Protein AF-A0A5E7F8Y7-F1 (afdb_monomer_lite)

Secondary structure (DSSP, 8-state):
--------S----STTGGGGHHHHTTT--EEEE--GGGTTTTHHHHHHHHHGGGEEEEE----SS--HHHHHHHHHHHHHHHTT-SEEEE-SSHHHHHHHHHHT-B-TT--HHHHHHHHHHTTSS------B---B---B----SSSHHHHHHHHHHHHHT--

Structure (mmCIF, N/CA/C/O backbone):
data_AF-A0A5E7F8Y7-F1
#
_entry.id   AF-A0A5E7F8Y7-F1
#
loop_
_atom_site.group_PDB
_atom_site.id
_atom_site.type_symbol
_atom_site.label_atom_id
_atom_site.label_alt_id
_atom_site.label_comp_id
_atom_site.label_asym_id
_atom_site.label_entity_id
_atom_site.label_seq_id
_atom_site.pdbx_PDB_ins_code
_atom_site.Cartn_x
_atom_site.Cartn_y
_atom_site.Cartn_z
_atom_site.occupancy
_atom_site.B_iso_or_equiv
_atom_site.auth_seq_id
_atom_site.auth_comp_id
_atom_site.auth_asym_id
_atom_site.auth_atom_id
_atom_site.pdbx_PDB_model_num
ATOM 1 N N . MET A 1 1 ? 31.117 -21.326 17.802 1.00 61.78 1 MET A N 1
ATOM 2 C CA . MET A 1 1 ? 30.822 -20.000 17.216 1.00 61.78 1 MET A CA 1
ATOM 3 C C . MET A 1 1 ? 29.320 -19.778 17.345 1.00 61.78 1 MET A C 1
ATOM 5 O O . MET A 1 1 ? 28.586 -20.691 16.995 1.00 61.78 1 MET A O 1
ATOM 9 N N . ILE A 1 2 ? 28.863 -18.662 17.927 1.00 72.50 2 ILE A N 1
ATOM 10 C CA . ILE A 1 2 ? 27.426 -18.386 18.123 1.00 72.50 2 ILE A CA 1
ATOM 11 C C . ILE A 1 2 ? 26.987 -17.348 17.090 1.00 72.50 2 ILE A C 1
ATOM 13 O O . ILE A 1 2 ? 27.571 -16.270 17.032 1.00 72.50 2 ILE A O 1
ATOM 17 N N . ALA A 1 3 ? 25.961 -17.675 16.304 1.00 84.81 3 ALA A N 1
ATOM 18 C CA . ALA A 1 3 ? 25.289 -16.750 15.397 1.00 84.81 3 ALA A CA 1
ATOM 19 C C . ALA A 1 3 ? 23.854 -16.500 15.884 1.00 84.81 3 ALA A C 1
ATOM 21 O O . ALA A 1 3 ? 23.187 -17.420 16.356 1.00 84.81 3 ALA A O 1
ATOM 22 N N . ARG A 1 4 ? 23.384 -15.253 15.777 1.00 87.62 4 ARG A N 1
ATOM 23 C CA . ARG A 1 4 ? 22.015 -14.838 16.110 1.00 87.62 4 ARG A CA 1
ATOM 24 C C . ARG A 1 4 ? 21.384 -14.191 14.881 1.00 87.62 4 ARG A C 1
ATOM 26 O O . ARG A 1 4 ? 21.939 -13.237 14.348 1.00 87.62 4 ARG A O 1
ATOM 33 N N . PHE A 1 5 ? 20.221 -14.692 14.476 1.00 90.75 5 PHE A N 1
ATOM 34 C CA . PHE A 1 5 ? 19.384 -14.137 13.412 1.00 90.75 5 PHE A CA 1
ATOM 35 C C . PHE A 1 5 ? 18.036 -13.716 14.012 1.00 90.75 5 PHE A C 1
ATOM 37 O O . PHE A 1 5 ? 17.448 -14.475 14.781 1.00 90.75 5 PHE A O 1
ATOM 44 N N . HIS A 1 6 ? 17.569 -12.505 13.704 1.00 91.38 6 HIS A N 1
ATOM 45 C CA . HIS A 1 6 ? 16.279 -11.975 14.150 1.00 91.38 6 HIS A CA 1
ATOM 46 C C . HIS A 1 6 ? 15.653 -11.160 13.018 1.00 91.38 6 HIS A C 1
ATOM 48 O O . HIS A 1 6 ? 16.257 -10.195 12.550 1.00 91.38 6 HIS A O 1
ATOM 54 N N . ASN A 1 7 ? 14.447 -11.545 12.602 1.00 87.56 7 ASN A N 1
ATOM 55 C CA . ASN A 1 7 ? 13.628 -10.812 11.646 1.00 87.56 7 ASN A CA 1
ATOM 56 C C . ASN A 1 7 ? 12.296 -10.454 12.331 1.00 87.56 7 ASN A C 1
ATOM 58 O O . ASN A 1 7 ? 11.557 -11.373 12.677 1.00 87.56 7 ASN A O 1
ATOM 62 N N . PRO A 1 8 ? 11.989 -9.164 12.547 1.00 84.62 8 PRO A N 1
ATOM 63 C CA . PRO A 1 8 ? 10.776 -8.744 13.249 1.00 84.62 8 PRO A CA 1
ATOM 64 C C . PRO A 1 8 ? 9.499 -8.800 12.390 1.00 84.62 8 PRO A C 1
ATOM 66 O O . PRO A 1 8 ? 8.422 -8.504 12.898 1.00 84.62 8 PRO A O 1
ATOM 69 N N . VAL A 1 9 ? 9.596 -9.116 11.094 1.00 86.75 9 VAL A N 1
ATOM 70 C CA . VAL A 1 9 ? 8.447 -9.113 10.175 1.00 86.75 9 VAL A CA 1
ATOM 71 C C . VAL A 1 9 ? 7.618 -10.394 10.328 1.00 86.75 9 VAL A C 1
ATOM 73 O O . VAL A 1 9 ? 8.125 -11.486 10.059 1.00 86.75 9 VAL A O 1
ATOM 76 N N . ASP A 1 10 ? 6.330 -10.260 10.680 1.00 87.62 10 ASP A N 1
ATOM 77 C CA . ASP A 1 10 ? 5.355 -11.363 10.594 1.00 87.62 10 ASP A CA 1
ATOM 78 C C . ASP A 1 10 ? 5.210 -11.791 9.127 1.00 87.62 10 ASP A C 1
ATOM 80 O O . ASP A 1 10 ? 4.748 -11.025 8.278 1.00 87.62 10 ASP A O 1
ATOM 84 N N . THR A 1 11 ? 5.673 -13.001 8.821 1.00 87.56 11 THR A N 1
ATOM 85 C CA . THR A 1 11 ? 5.738 -13.531 7.458 1.00 87.56 11 THR A CA 1
ATOM 86 C C . THR A 1 11 ? 4.748 -14.677 7.323 1.00 87.56 11 THR A C 1
ATOM 88 O O . THR A 1 11 ? 4.991 -15.778 7.816 1.00 87.56 11 THR A O 1
ATOM 91 N N . ARG A 1 12 ? 3.648 -14.428 6.608 1.00 87.31 12 ARG A N 1
ATOM 92 C CA . ARG A 1 12 ? 2.621 -15.428 6.293 1.00 87.31 12 ARG A CA 1
ATOM 93 C C . ARG A 1 12 ? 2.737 -15.835 4.831 1.00 87.31 12 ARG A C 1
ATOM 95 O O . ARG A 1 12 ? 2.706 -14.986 3.944 1.00 87.31 12 ARG A O 1
ATOM 102 N N . PHE A 1 13 ? 2.878 -17.131 4.578 1.00 88.50 13 PHE A N 1
ATOM 103 C CA . PHE A 1 13 ? 3.038 -17.686 3.236 1.00 88.50 13 PHE A CA 1
ATOM 104 C C . PHE A 1 13 ? 2.172 -18.933 3.066 1.00 88.50 13 PHE A C 1
ATOM 106 O O . PHE A 1 13 ? 1.877 -19.631 4.033 1.00 88.50 13 PHE A O 1
ATOM 113 N N . GLY A 1 14 ? 1.799 -19.221 1.822 1.00 84.44 14 GLY A N 1
ATOM 114 C CA . GLY A 1 14 ? 0.960 -20.361 1.472 1.00 84.44 14 GLY A CA 1
ATOM 115 C C . GLY A 1 14 ? -0.292 -19.941 0.718 1.00 84.44 14 GLY A C 1
ATOM 116 O O . GLY A 1 14 ? -0.655 -18.765 0.688 1.00 84.44 14 GLY A O 1
ATOM 117 N N . TRP A 1 15 ? -0.930 -20.930 0.097 1.00 86.75 15 TRP A N 1
ATOM 118 C CA . TRP A 1 15 ? -2.172 -20.727 -0.635 1.00 86.75 15 TRP A CA 1
ATOM 119 C C . TRP A 1 15 ? -3.235 -20.123 0.282 1.00 86.75 15 TRP A C 1
ATOM 121 O O . TRP A 1 15 ? -3.463 -20.609 1.390 1.00 86.75 15 TRP A O 1
ATOM 131 N N . GLY A 1 16 ? -3.879 -19.060 -0.191 1.00 88.00 16 GLY A N 1
ATOM 132 C CA . GLY A 1 16 ? -4.939 -18.380 0.548 1.00 88.00 16 GLY A CA 1
ATOM 133 C C . GLY A 1 16 ? -4.474 -17.430 1.656 1.00 88.00 16 GLY A C 1
ATOM 134 O O . GLY A 1 16 ? -5.310 -16.836 2.333 1.00 88.00 16 GLY A O 1
ATOM 135 N N . SER A 1 17 ? -3.168 -17.185 1.804 1.00 90.44 17 SER A N 1
ATOM 136 C CA . SER A 1 17 ? -2.645 -16.219 2.786 1.00 90.44 17 SER A CA 1
ATOM 137 C C . SER A 1 17 ? -3.223 -14.809 2.626 1.00 90.44 17 SER A C 1
ATOM 139 O O . SER A 1 17 ? -3.309 -14.068 3.600 1.00 90.44 17 SER A O 1
ATOM 141 N N . LEU A 1 18 ? -3.685 -14.444 1.425 1.00 89.44 18 LEU A N 1
ATOM 142 C CA . LEU A 1 18 ? -4.366 -13.173 1.184 1.00 89.44 18 LEU A CA 1
ATOM 143 C C . LEU A 1 18 ? -5.616 -13.004 2.066 1.00 89.44 18 LEU A C 1
ATOM 145 O O . LEU A 1 18 ? -5.918 -11.886 2.463 1.00 89.44 18 LEU A O 1
ATOM 149 N N . GLN A 1 19 ? -6.328 -14.088 2.399 1.00 92.06 19 GLN A N 1
ATOM 150 C CA . GLN A 1 19 ? -7.546 -14.030 3.219 1.00 92.06 19 GLN A CA 1
ATOM 151 C C . GLN A 1 19 ? -7.260 -13.551 4.651 1.00 92.06 19 GLN A C 1
ATOM 153 O O . GLN A 1 19 ? -8.122 -12.932 5.271 1.00 92.06 19 GLN A O 1
ATOM 158 N N . GLU A 1 20 ? -6.036 -13.752 5.146 1.00 92.12 20 GLU A N 1
ATOM 159 C CA . GLU A 1 20 ? -5.596 -13.278 6.462 1.00 92.12 20 GLU A CA 1
ATOM 160 C C . GLU A 1 20 ? -5.611 -11.747 6.572 1.00 92.12 20 GLU A C 1
ATOM 162 O O . GLU A 1 20 ? -5.683 -11.215 7.678 1.00 92.12 20 GLU A O 1
ATOM 167 N N . LEU A 1 21 ? -5.593 -11.013 5.449 1.00 90.75 21 LEU A N 1
ATOM 168 C CA . LEU A 1 21 ? -5.710 -9.552 5.475 1.00 90.75 21 LEU A CA 1
ATOM 169 C C . LEU A 1 21 ? -6.987 -9.096 6.181 1.00 90.75 21 LEU A C 1
ATOM 171 O O . LEU A 1 21 ? -6.969 -8.066 6.853 1.00 90.75 21 LEU A O 1
ATOM 175 N N . ALA A 1 22 ? -8.078 -9.862 6.080 1.00 91.38 22 ALA A N 1
ATOM 176 C CA . ALA A 1 22 ? -9.329 -9.506 6.730 1.00 91.38 22 ALA A CA 1
ATOM 177 C C . ALA A 1 22 ? -9.210 -9.477 8.261 1.00 91.38 22 ALA A C 1
ATOM 17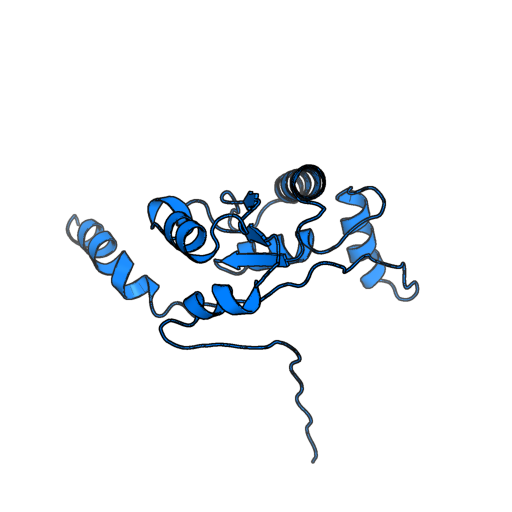9 O O . ALA A 1 22 ? -9.744 -8.555 8.869 1.00 91.38 22 ALA A O 1
ATOM 180 N N . SER A 1 23 ? -8.500 -10.421 8.883 1.00 92.19 23 SER A N 1
ATOM 181 C CA . SER A 1 23 ? -8.287 -10.415 10.338 1.00 92.19 23 SER A CA 1
ATOM 182 C C . SER A 1 23 ? -7.185 -9.433 10.746 1.00 92.19 23 SER A C 1
ATOM 184 O O . SER A 1 23 ? -7.314 -8.726 11.739 1.00 92.19 23 SER A O 1
ATOM 186 N N . LEU A 1 24 ? -6.121 -9.322 9.946 1.00 90.69 24 LEU A N 1
ATOM 187 C CA . LEU A 1 24 ? -4.986 -8.430 10.211 1.00 90.69 24 LEU A CA 1
ATOM 188 C C . LEU A 1 24 ? -5.334 -6.940 10.181 1.00 90.69 24 LEU A C 1
ATOM 190 O O . LEU A 1 24 ? -4.638 -6.133 10.792 1.00 90.69 24 LEU A O 1
ATOM 194 N N . THR A 1 25 ? -6.368 -6.578 9.430 1.00 92.00 25 THR A N 1
ATOM 195 C CA . THR A 1 25 ? -6.808 -5.190 9.249 1.00 92.00 25 THR A CA 1
ATOM 196 C C . THR A 1 25 ? -8.168 -4.951 9.894 1.00 92.00 25 THR A C 1
ATOM 198 O O . THR A 1 25 ? -8.917 -4.056 9.497 1.00 92.00 25 THR A O 1
ATOM 201 N N . GLU A 1 26 ? -8.557 -5.787 10.858 1.00 91.94 26 GLU A N 1
ATOM 202 C CA . GLU A 1 26 ? -9.804 -5.604 11.593 1.00 91.94 26 GLU A CA 1
ATOM 203 C C . GLU A 1 26 ? -9.826 -4.212 12.246 1.00 91.94 26 GLU A C 1
ATOM 205 O O . GLU A 1 26 ? -8.848 -3.777 12.852 1.00 91.94 26 GLU A O 1
ATOM 210 N N . HIS A 1 27 ? -10.926 -3.477 12.053 1.00 91.69 27 HIS A N 1
ATOM 211 C CA . HIS A 1 27 ? -11.104 -2.092 12.515 1.00 91.69 27 HIS A CA 1
ATOM 212 C C . HIS A 1 27 ? -10.083 -1.062 11.992 1.00 91.69 27 HIS A C 1
ATOM 214 O O . HIS A 1 27 ? -10.037 0.060 12.491 1.00 91.69 27 HIS A O 1
ATOM 220 N N . GLN A 1 28 ? -9.291 -1.398 10.970 1.00 92.88 28 GLN A N 1
ATO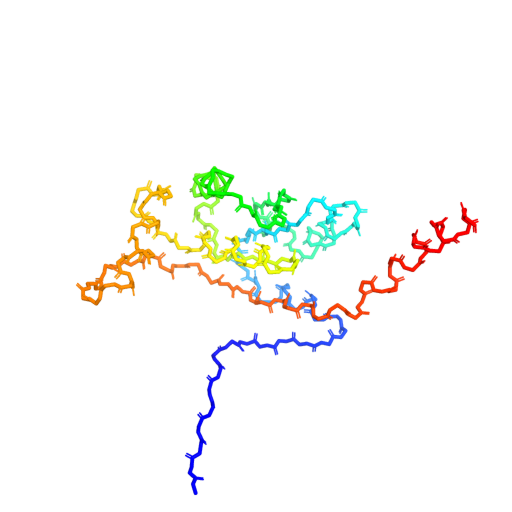M 221 C CA . GLN A 1 28 ? -8.332 -0.479 10.363 1.00 92.88 28 GLN A CA 1
ATOM 222 C C . GLN A 1 28 ? -8.865 0.063 9.037 1.00 92.88 28 GLN A C 1
ATOM 224 O O . GLN A 1 28 ? -9.194 -0.698 8.135 1.00 92.88 28 GLN A O 1
ATOM 229 N N . ALA A 1 29 ? -8.884 1.387 8.891 1.00 95.06 29 ALA A N 1
ATOM 230 C CA . ALA A 1 29 ? -8.901 2.025 7.575 1.00 95.06 29 ALA A CA 1
ATOM 231 C C . ALA A 1 29 ? -7.546 1.801 6.886 1.00 95.06 29 ALA A C 1
ATOM 233 O O . ALA A 1 29 ? -6.504 2.132 7.461 1.00 95.06 29 ALA A O 1
ATOM 234 N N . VAL A 1 30 ? -7.552 1.255 5.674 1.00 95.75 30 VAL A N 1
ATOM 235 C CA . VAL A 1 30 ? -6.356 0.840 4.939 1.00 95.75 30 VAL A CA 1
ATOM 236 C C . VAL A 1 30 ? -6.292 1.467 3.554 1.00 95.75 30 VAL A C 1
ATOM 238 O O . VAL A 1 30 ? -7.308 1.646 2.886 1.00 95.75 30 VAL A O 1
ATOM 241 N N . ALA A 1 31 ? -5.077 1.773 3.113 1.00 97.50 31 ALA A N 1
ATOM 242 C CA . ALA A 1 31 ? -4.797 2.178 1.743 1.00 97.50 31 ALA A CA 1
ATOM 243 C C . ALA A 1 31 ? -4.104 1.045 0.977 1.00 97.50 31 ALA A C 1
ATOM 245 O O . ALA A 1 31 ? -3.236 0.370 1.531 1.00 97.50 31 ALA A O 1
ATOM 246 N N . LEU A 1 32 ? -4.449 0.855 -0.294 1.00 97.25 32 LEU A N 1
ATOM 247 C CA . LEU A 1 32 ? -3.806 -0.102 -1.195 1.00 97.25 32 LEU A CA 1
ATOM 248 C C . LEU A 1 32 ? -2.804 0.607 -2.108 1.00 97.25 32 LEU A C 1
ATOM 250 O O . LEU A 1 32 ? -3.122 1.631 -2.702 1.00 97.25 32 LEU A O 1
ATOM 254 N N . VAL A 1 33 ? -1.621 0.019 -2.266 1.00 96.38 33 VAL A N 1
ATOM 255 C CA . VAL A 1 33 ? -0.603 0.403 -3.248 1.00 96.38 33 VAL A CA 1
ATOM 256 C C . VAL A 1 33 ? -0.357 -0.779 -4.174 1.00 96.38 33 VAL A C 1
ATOM 258 O O . VAL A 1 33 ? 0.055 -1.853 -3.730 1.00 96.38 33 VAL A O 1
ATOM 261 N N . THR A 1 34 ? -0.606 -0.595 -5.465 1.00 95.94 34 THR A N 1
ATOM 262 C CA . THR A 1 34 ? -0.484 -1.643 -6.476 1.00 95.94 34 THR A CA 1
ATOM 263 C C . THR A 1 34 ? -0.079 -1.077 -7.841 1.00 95.94 34 THR A C 1
ATOM 265 O O . THR A 1 34 ? 0.273 0.094 -7.958 1.00 95.94 34 THR A O 1
ATOM 268 N N . PHE A 1 35 ? -0.049 -1.938 -8.853 1.00 93.00 35 PHE A N 1
ATOM 269 C CA . PHE A 1 35 ? 0.446 -1.672 -10.202 1.00 93.00 35 PHE A CA 1
ATOM 270 C C . PHE A 1 35 ? -0.711 -1.555 -11.220 1.00 93.00 35 PHE A C 1
ATOM 272 O O . PHE A 1 35 ? -1.786 -2.106 -10.961 1.00 93.00 35 PHE A O 1
ATOM 279 N N . PRO A 1 36 ? -0.504 -0.899 -12.381 1.00 93.62 36 PRO A N 1
ATOM 280 C CA . PRO A 1 36 ? -1.576 -0.547 -13.325 1.00 93.62 36 PRO A CA 1
ATOM 281 C C . PRO A 1 36 ? -2.443 -1.721 -13.779 1.00 93.62 36 PRO A C 1
ATOM 283 O O . PRO A 1 36 ? -3.655 -1.599 -13.951 1.00 93.62 36 PRO A O 1
ATOM 286 N N . GLU A 1 37 ? -1.832 -2.886 -13.960 1.00 94.00 37 GLU A N 1
ATOM 287 C CA . GLU A 1 37 ? -2.503 -4.082 -14.455 1.00 94.00 37 GLU A CA 1
ATOM 288 C C . GLU A 1 37 ? -3.367 -4.770 -13.384 1.00 94.00 37 GLU A C 1
ATOM 290 O O . GLU A 1 37 ? -4.203 -5.606 -13.725 1.00 94.00 37 GLU A O 1
ATOM 295 N N . ALA A 1 38 ? -3.220 -4.427 -12.098 1.00 93.56 38 ALA A N 1
ATOM 296 C CA . ALA A 1 38 ? -3.894 -5.109 -10.991 1.00 93.56 38 ALA A CA 1
ATOM 297 C C . ALA A 1 38 ? -5.422 -5.119 -11.136 1.00 93.56 38 ALA A C 1
ATOM 299 O O . ALA A 1 38 ? -6.070 -6.129 -10.854 1.00 93.56 38 ALA A O 1
ATOM 300 N N . ARG A 1 39 ? -6.015 -4.018 -11.612 1.00 94.19 39 ARG A N 1
ATOM 301 C CA . ARG A 1 39 ? -7.464 -3.945 -11.832 1.00 94.19 39 ARG A CA 1
ATOM 302 C C . ARG A 1 39 ? -7.912 -4.848 -12.976 1.00 94.19 39 ARG A C 1
ATOM 304 O O . ARG A 1 39 ? -8.855 -5.610 -12.809 1.00 94.19 39 ARG A O 1
ATOM 311 N N . ALA A 1 40 ? -7.202 -4.825 -14.104 1.00 94.12 40 ALA A N 1
ATOM 312 C CA . ALA A 1 40 ? -7.504 -5.689 -15.248 1.00 94.12 40 ALA A CA 1
ATOM 313 C C . ALA A 1 40 ? -7.367 -7.187 -14.910 1.00 94.12 40 ALA A C 1
ATOM 315 O O . ALA A 1 40 ? -8.037 -8.022 -15.510 1.00 94.12 40 ALA A O 1
ATOM 316 N N . LEU A 1 41 ? -6.529 -7.521 -13.925 1.00 93.50 41 LEU A N 1
ATOM 317 C CA . LEU A 1 41 ? -6.367 -8.874 -13.390 1.00 93.50 41 LEU A CA 1
ATOM 318 C C . LEU A 1 41 ? -7.433 -9.261 -12.343 1.00 93.50 41 LEU A C 1
ATOM 320 O O . LEU A 1 41 ? -7.380 -10.372 -11.819 1.00 93.50 41 LEU A O 1
ATOM 324 N N . GLY A 1 42 ? -8.365 -8.365 -11.994 1.00 95.56 42 GLY A N 1
ATOM 325 C CA . GLY A 1 42 ? -9.376 -8.582 -10.950 1.00 95.56 42 GLY A CA 1
ATOM 326 C C . GLY A 1 42 ? -8.821 -8.572 -9.519 1.00 95.56 42 GLY A C 1
ATOM 327 O O . GLY A 1 42 ? -9.522 -8.923 -8.571 1.00 95.56 42 GLY A O 1
ATOM 328 N N . LEU A 1 43 ? -7.555 -8.181 -9.331 1.00 93.75 43 LEU A N 1
ATOM 329 C CA . LEU A 1 43 ? -6.909 -8.164 -8.018 1.00 93.75 43 LEU A CA 1
ATOM 330 C C . LEU A 1 43 ? -7.469 -7.050 -7.129 1.00 93.75 43 LEU A C 1
ATOM 332 O O . LEU A 1 43 ? -7.673 -7.269 -5.936 1.00 93.75 43 LEU A O 1
ATOM 336 N N . VAL A 1 44 ? -7.718 -5.869 -7.703 1.00 95.62 44 VAL A N 1
ATOM 337 C CA . VAL A 1 44 ? -8.282 -4.742 -6.947 1.00 95.62 44 VAL A CA 1
ATOM 338 C C . VAL A 1 44 ? -9.692 -5.073 -6.473 1.00 95.62 44 VAL A C 1
ATOM 340 O O . VAL A 1 44 ? -9.978 -4.890 -5.295 1.00 95.62 44 VAL A O 1
ATOM 343 N N . ASP A 1 45 ? -10.522 -5.642 -7.344 1.00 96.44 45 ASP A N 1
ATOM 344 C CA . ASP A 1 45 ? -11.897 -6.020 -7.010 1.00 96.44 45 ASP A CA 1
ATOM 345 C C . ASP A 1 45 ? -11.913 -7.089 -5.903 1.00 96.44 45 ASP A C 1
ATOM 347 O O . ASP A 1 45 ? -12.603 -6.942 -4.900 1.00 96.44 45 ASP A O 1
ATOM 351 N N . ARG A 1 46 ? -11.036 -8.102 -5.985 1.00 95.31 46 ARG A N 1
ATOM 352 C CA . ARG A 1 46 ? -10.878 -9.112 -4.921 1.00 95.31 46 ARG A CA 1
ATOM 353 C C . ARG A 1 46 ? -10.481 -8.504 -3.570 1.00 95.31 46 ARG A C 1
ATOM 355 O O . ARG A 1 46 ? -10.906 -8.994 -2.526 1.00 95.31 46 ARG A O 1
ATOM 362 N N . LEU A 1 47 ? -9.622 -7.484 -3.570 1.00 95.62 47 LEU A N 1
ATOM 363 C CA . LEU A 1 47 ? -9.210 -6.781 -2.350 1.00 95.62 47 LEU A CA 1
ATOM 364 C C . LEU A 1 47 ? -10.321 -5.877 -1.815 1.00 95.62 47 LEU A C 1
ATOM 366 O O . LEU A 1 47 ? -10.489 -5.796 -0.601 1.00 95.62 47 LEU A O 1
ATOM 370 N N . GLN A 1 48 ? -11.087 -5.240 -2.700 1.00 96.81 48 GLN A N 1
ATOM 371 C CA . GLN A 1 48 ? -12.283 -4.480 -2.344 1.00 96.81 48 GLN A CA 1
ATOM 372 C C . GLN A 1 48 ? -13.327 -5.391 -1.690 1.00 96.81 48 GLN A C 1
ATOM 374 O O . GLN A 1 48 ? -13.801 -5.064 -0.608 1.00 96.81 48 GLN A O 1
ATOM 379 N N . ASP A 1 49 ? -13.594 -6.568 -2.257 1.00 97.19 49 ASP A N 1
ATOM 380 C CA . ASP A 1 49 ? -14.512 -7.557 -1.677 1.00 97.19 49 ASP A CA 1
ATOM 381 C C . ASP A 1 49 ? -14.039 -8.058 -0.303 1.00 97.19 49 ASP A C 1
ATOM 383 O O . ASP A 1 49 ? -14.835 -8.252 0.615 1.00 97.19 49 ASP A O 1
ATOM 387 N N . LEU A 1 50 ? -12.728 -8.268 -0.142 1.00 95.88 50 LEU A N 1
ATOM 388 C CA . LEU A 1 50 ? -12.142 -8.778 1.099 1.00 95.88 50 LEU A CA 1
ATOM 389 C C . LEU A 1 50 ? -12.120 -7.736 2.228 1.00 95.88 50 LEU A C 1
ATOM 391 O O . LEU A 1 50 ? -12.301 -8.065 3.405 1.00 95.88 50 LEU A O 1
ATOM 395 N N . LEU A 1 51 ? -11.820 -6.483 1.889 1.00 95.81 51 LEU A N 1
ATOM 396 C CA . LEU A 1 51 ? -11.602 -5.416 2.863 1.00 95.81 51 LEU A CA 1
ATOM 397 C C . LEU A 1 51 ? -12.879 -4.605 3.120 1.00 95.81 51 LEU A C 1
ATOM 399 O O . LEU A 1 51 ? -13.054 -4.117 4.239 1.00 95.81 51 LEU A O 1
ATOM 403 N N . GLY A 1 52 ? -13.778 -4.514 2.139 1.00 96.62 52 GLY A N 1
ATOM 404 C CA . GLY A 1 52 ? -14.995 -3.708 2.191 1.00 96.62 52 GLY A CA 1
ATOM 405 C C . GLY A 1 52 ? -14.687 -2.230 2.427 1.00 96.62 52 GLY A C 1
ATOM 406 O O . GLY A 1 52 ? -13.677 -1.709 1.950 1.00 96.62 52 GLY A O 1
ATOM 407 N N . ASP A 1 53 ? -15.510 -1.583 3.253 1.00 96.56 53 ASP A N 1
ATOM 408 C CA . ASP A 1 53 ? -15.399 -0.157 3.608 1.00 96.56 53 ASP A CA 1
ATOM 409 C C . ASP A 1 53 ? -14.071 0.224 4.287 1.00 96.56 53 ASP A C 1
ATOM 411 O O . ASP A 1 53 ? -13.746 1.402 4.432 1.00 96.56 53 ASP A O 1
ATOM 415 N N . ARG A 1 54 ? -13.274 -0.765 4.711 1.00 96.25 54 ARG A N 1
ATOM 416 C CA . ARG A 1 54 ? -11.934 -0.528 5.254 1.00 96.25 54 ARG A CA 1
ATOM 417 C C . ARG A 1 54 ? -10.956 -0.044 4.199 1.00 96.25 54 ARG A C 1
ATOM 419 O O . ARG A 1 54 ? -10.015 0.659 4.556 1.00 96.25 54 ARG A O 1
ATOM 426 N N . LEU A 1 55 ? -11.123 -0.434 2.935 1.00 97.12 55 LEU A N 1
ATOM 427 C CA . LEU A 1 55 ? -10.253 0.019 1.857 1.00 97.12 55 LEU A CA 1
ATOM 428 C C . LEU A 1 55 ? -10.640 1.447 1.458 1.00 97.12 55 LEU A C 1
ATOM 430 O O . LEU A 1 55 ? -11.468 1.662 0.578 1.00 97.12 55 LEU A O 1
ATOM 434 N N . VAL A 1 56 ? -10.032 2.423 2.129 1.00 97.38 56 VAL A N 1
ATOM 435 C CA . VAL A 1 56 ? -10.404 3.843 2.018 1.00 97.38 56 VAL A CA 1
ATOM 436 C C . VAL A 1 56 ? -9.672 4.583 0.901 1.00 97.38 56 VAL A C 1
ATOM 438 O O . VAL A 1 56 ? -10.069 5.685 0.537 1.00 97.38 56 VAL A O 1
ATOM 441 N N . TYR A 1 57 ? -8.590 4.010 0.367 1.00 97.88 57 TYR A N 1
ATOM 442 C CA . TYR A 1 57 ? -7.777 4.654 -0.664 1.00 97.88 57 TYR A CA 1
ATOM 443 C C . TYR A 1 57 ? -7.031 3.629 -1.522 1.00 97.88 57 TYR A C 1
ATOM 445 O O . TYR A 1 57 ? -6.568 2.610 -1.008 1.00 97.88 57 TYR A O 1
ATOM 453 N N . VAL A 1 58 ? -6.887 3.895 -2.823 1.00 97.56 58 VAL A N 1
ATOM 454 C CA . VAL A 1 58 ? -6.202 3.000 -3.770 1.00 97.56 58 VAL A CA 1
ATOM 455 C C . VAL A 1 58 ? -5.253 3.802 -4.656 1.00 97.56 58 VAL A C 1
ATOM 457 O O . VAL A 1 58 ? -5.662 4.741 -5.330 1.00 97.56 58 VAL A O 1
ATOM 460 N N . ILE A 1 59 ? -3.990 3.387 -4.680 1.00 96.81 59 ILE A N 1
ATOM 461 C CA . ILE A 1 59 ? -2.961 3.831 -5.618 1.00 96.81 59 ILE A CA 1
ATOM 462 C C . ILE A 1 59 ? -2.698 2.656 -6.551 1.00 96.81 59 ILE A C 1
ATOM 464 O O . ILE A 1 59 ? -2.135 1.645 -6.132 1.00 96.81 59 ILE A O 1
ATOM 468 N N . GLU A 1 60 ? -3.130 2.774 -7.801 1.00 95.31 60 GLU A N 1
ATOM 469 C CA . GLU A 1 60 ? -3.031 1.706 -8.803 1.00 95.31 60 GLU A CA 1
ATOM 470 C C . GLU A 1 60 ? -2.028 2.007 -9.919 1.00 95.31 60 GLU A C 1
ATOM 472 O O . GLU A 1 60 ? -1.793 1.161 -10.765 1.00 95.31 60 GLU A O 1
ATOM 477 N N . ASP A 1 61 ? -1.398 3.178 -9.935 1.00 92.25 61 ASP A N 1
ATOM 478 C CA . ASP A 1 61 ? -0.555 3.644 -11.038 1.00 92.25 61 ASP A CA 1
ATOM 479 C C . ASP A 1 61 ? 0.955 3.490 -10.786 1.00 92.25 61 ASP A C 1
ATOM 481 O O . ASP A 1 61 ? 1.758 4.067 -11.526 1.00 92.25 61 ASP A O 1
ATOM 485 N N . VAL A 1 62 ? 1.368 2.685 -9.792 1.00 90.94 62 VAL A N 1
ATOM 486 C CA . VAL A 1 62 ? 2.790 2.527 -9.446 1.00 90.94 62 VAL A CA 1
ATOM 487 C C . VAL A 1 62 ? 3.564 1.871 -10.584 1.00 90.94 62 VAL A C 1
ATOM 489 O O . VAL A 1 62 ? 3.455 0.671 -10.837 1.00 90.94 62 VAL A O 1
ATOM 492 N N . GLN A 1 63 ? 4.413 2.670 -11.224 1.00 85.69 63 GLN A N 1
ATOM 493 C CA . GLN A 1 63 ? 5.303 2.220 -12.288 1.00 85.69 63 GLN A CA 1
ATOM 494 C C . GLN A 1 63 ? 6.558 1.530 -11.735 1.00 85.69 63 GLN A C 1
ATOM 496 O O . GLN A 1 63 ? 7.033 1.878 -10.649 1.00 85.69 63 GLN A O 1
ATOM 501 N N . PRO A 1 64 ? 7.164 0.596 -12.490 1.00 78.81 64 PRO A N 1
ATOM 502 C CA . PRO A 1 64 ? 8.528 0.151 -12.234 1.00 78.81 64 PRO A CA 1
ATOM 503 C C . PRO A 1 64 ? 9.501 1.337 -12.259 1.00 78.81 64 PRO A C 1
ATOM 505 O O . PRO A 1 64 ? 9.484 2.125 -13.200 1.00 78.81 64 PRO A O 1
ATOM 508 N N . ASN A 1 65 ? 10.377 1.437 -11.254 1.00 69.75 65 ASN A N 1
ATOM 509 C CA . ASN A 1 65 ? 11.338 2.543 -11.099 1.00 69.75 65 ASN A CA 1
ATOM 510 C C . ASN A 1 65 ? 10.674 3.935 -11.193 1.00 69.75 65 ASN A C 1
ATOM 512 O O . ASN A 1 65 ? 11.016 4.705 -12.095 1.00 69.75 65 ASN A O 1
ATOM 516 N N . PRO A 1 66 ? 9.728 4.268 -10.293 1.00 71.00 66 PRO A N 1
ATOM 517 C CA . PRO A 1 66 ? 9.056 5.558 -10.345 1.00 71.00 66 PRO A CA 1
ATOM 518 C C . PRO A 1 66 ? 10.089 6.672 -10.184 1.00 71.00 66 PRO A C 1
ATOM 520 O O . PRO A 1 66 ? 10.985 6.591 -9.336 1.00 71.00 66 PRO A O 1
ATOM 523 N N . ASP A 1 67 ? 9.979 7.715 -11.003 1.00 80.75 67 ASP A N 1
ATOM 524 C CA . ASP A 1 67 ? 10.824 8.882 -10.817 1.00 80.75 67 ASP A CA 1
ATOM 525 C C . ASP A 1 67 ? 10.414 9.661 -9.552 1.00 80.75 67 ASP A C 1
ATOM 527 O O . ASP A 1 67 ? 9.350 9.473 -8.951 1.00 80.75 67 ASP A O 1
ATOM 531 N N . VAL A 1 68 ? 11.306 10.551 -9.126 1.00 82.94 68 VAL A N 1
ATOM 532 C CA . VAL A 1 68 ? 11.125 11.361 -7.916 1.00 82.94 68 VAL A CA 1
ATOM 533 C C . VAL A 1 68 ? 9.894 12.269 -8.024 1.00 82.94 68 VAL A C 1
ATOM 535 O O . VAL A 1 68 ? 9.268 12.571 -7.009 1.00 82.94 68 VAL A O 1
ATOM 538 N N . ALA A 1 69 ? 9.539 12.719 -9.230 1.00 84.50 69 ALA A N 1
ATOM 539 C CA . ALA A 1 69 ? 8.415 13.624 -9.442 1.00 84.50 69 ALA A CA 1
ATOM 540 C C . ALA A 1 69 ? 7.074 12.896 -9.276 1.00 84.50 69 ALA A C 1
ATOM 542 O O . ALA A 1 69 ? 6.179 13.409 -8.601 1.00 84.50 69 ALA A O 1
ATOM 543 N N . HIS A 1 70 ? 6.961 11.686 -9.819 1.00 85.12 70 HIS A N 1
ATOM 544 C CA . HIS A 1 70 ? 5.802 10.825 -9.645 1.00 85.12 70 HIS A CA 1
ATOM 545 C C . HIS A 1 70 ? 5.620 10.455 -8.170 1.00 85.12 70 HIS A C 1
ATOM 547 O O . HIS A 1 70 ? 4.559 10.710 -7.604 1.00 85.12 70 HIS A O 1
ATOM 553 N N . LEU A 1 71 ? 6.675 9.961 -7.507 1.00 87.81 71 LEU A N 1
ATOM 554 C CA . LEU A 1 71 ? 6.591 9.580 -6.094 1.00 87.81 71 LEU A CA 1
ATOM 555 C C . LEU A 1 71 ? 6.221 10.766 -5.188 1.00 87.81 71 LEU A C 1
ATOM 557 O O . LEU A 1 71 ? 5.432 10.605 -4.259 1.00 87.81 71 LEU A O 1
ATOM 561 N N . ARG A 1 72 ? 6.737 11.964 -5.483 1.00 91.88 72 ARG A N 1
ATOM 562 C CA . ARG A 1 72 ? 6.363 13.207 -4.798 1.00 91.88 72 ARG A CA 1
ATOM 563 C C . ARG A 1 72 ? 4.871 13.497 -4.902 1.00 91.88 72 ARG A C 1
ATOM 565 O O . ARG A 1 72 ? 4.235 13.750 -3.883 1.00 91.88 72 ARG A O 1
ATOM 572 N N . GLY A 1 73 ? 4.327 13.463 -6.119 1.00 92.94 73 GLY A N 1
ATOM 573 C CA . GLY A 1 73 ? 2.905 13.706 -6.349 1.00 92.94 73 GLY A CA 1
ATOM 574 C C . GLY A 1 73 ? 2.031 12.684 -5.623 1.00 92.94 73 GLY A C 1
ATOM 575 O O . GLY A 1 73 ? 1.063 13.060 -4.964 1.00 92.94 73 GLY A O 1
ATOM 576 N N . THR A 1 74 ? 2.411 11.408 -5.684 1.00 94.12 74 THR A N 1
ATOM 577 C CA . THR A 1 74 ? 1.711 10.316 -4.999 1.00 94.12 74 THR A CA 1
ATOM 578 C C . THR A 1 74 ? 1.756 10.475 -3.480 1.00 94.12 74 THR A C 1
ATOM 580 O O . THR A 1 74 ? 0.727 10.328 -2.827 1.00 94.12 74 THR A O 1
ATOM 583 N N . TYR A 1 75 ? 2.913 10.829 -2.912 1.00 94.19 75 TYR A N 1
ATOM 584 C CA . TYR A 1 75 ? 3.080 11.055 -1.474 1.00 94.19 75 TYR A CA 1
ATOM 585 C C . TYR A 1 75 ? 2.214 12.203 -0.957 1.00 94.19 75 TYR A C 1
ATOM 587 O O . TYR A 1 75 ? 1.483 12.041 0.017 1.00 94.19 75 TYR A O 1
ATOM 595 N N . GLU A 1 76 ? 2.275 13.358 -1.617 1.00 94.88 76 GLU A N 1
ATOM 596 C CA . GLU A 1 76 ? 1.545 14.548 -1.178 1.00 94.88 76 GLU A CA 1
ATOM 597 C C . GLU A 1 76 ? 0.032 14.339 -1.285 1.00 94.88 76 GLU A C 1
ATOM 599 O O . GLU A 1 76 ? -0.698 14.673 -0.353 1.00 94.88 76 GLU A O 1
ATOM 604 N N . ARG A 1 77 ? -0.435 13.709 -2.372 1.00 95.94 77 ARG A N 1
ATOM 605 C CA . ARG A 1 77 ? -1.849 13.354 -2.542 1.00 95.94 77 ARG A CA 1
ATOM 606 C C . ARG A 1 77 ? -2.312 12.353 -1.484 1.00 95.94 77 ARG A C 1
ATOM 608 O O . ARG A 1 77 ? -3.347 12.549 -0.859 1.00 95.94 77 ARG A O 1
ATOM 615 N N . PHE A 1 78 ? -1.516 11.315 -1.230 1.00 96.06 78 PHE A N 1
ATOM 616 C CA . PHE A 1 78 ? -1.817 10.317 -0.206 1.00 96.06 78 PHE A CA 1
ATOM 617 C C . PHE A 1 78 ? -1.984 10.940 1.183 1.00 96.06 78 PHE A C 1
ATOM 619 O O . PHE A 1 78 ? -2.938 10.612 1.880 1.00 96.06 78 PHE A O 1
ATOM 626 N N . TRP A 1 79 ? -1.095 11.846 1.595 1.00 94.69 79 TRP A N 1
ATOM 627 C CA . TRP A 1 79 ? -1.208 12.486 2.908 1.00 94.69 79 TRP A CA 1
ATOM 628 C C . TRP A 1 79 ? -2.370 13.480 3.001 1.00 94.69 79 TRP A C 1
ATOM 630 O O . TRP A 1 79 ? -2.917 13.656 4.087 1.00 94.69 79 TRP A O 1
ATOM 640 N N . GLN A 1 80 ? -2.791 14.078 1.884 1.00 95.00 80 GLN A N 1
ATOM 641 C CA . GLN A 1 80 ? -3.981 14.934 1.831 1.00 95.00 80 GLN A CA 1
ATOM 642 C C . GLN A 1 80 ? -5.290 14.139 1.914 1.00 95.00 80 GLN A C 1
ATOM 644 O O . GLN A 1 80 ? -6.215 14.562 2.602 1.00 95.00 80 GLN A O 1
ATOM 649 N N . GLU A 1 81 ? -5.379 13.007 1.214 1.00 95.94 81 GLU A N 1
ATOM 650 C CA . GLU A 1 81 ? -6.640 12.271 1.038 1.00 95.94 81 GLU A CA 1
ATOM 651 C C . GLU A 1 81 ? -6.794 11.095 2.014 1.00 95.94 81 GLU A C 1
ATOM 653 O O . GLU A 1 81 ? -7.899 10.773 2.442 1.00 95.94 81 GLU A O 1
ATOM 658 N N . ALA A 1 82 ? -5.683 10.463 2.395 1.00 95.06 82 ALA A N 1
ATOM 659 C CA . ALA A 1 82 ? -5.640 9.239 3.194 1.00 95.06 82 ALA A CA 1
ATOM 660 C C . ALA A 1 82 ? -4.601 9.308 4.331 1.00 95.06 82 ALA A C 1
ATOM 662 O O . ALA A 1 82 ? -4.140 8.280 4.841 1.00 95.06 82 ALA A O 1
ATOM 663 N N . GLY A 1 83 ? -4.232 10.522 4.760 1.00 90.19 83 GLY A N 1
ATOM 664 C CA . GLY A 1 83 ? -3.302 10.772 5.867 1.00 90.19 83 GLY A CA 1
ATOM 665 C C . GLY A 1 83 ? -3.688 10.046 7.160 1.00 90.19 83 GLY A C 1
ATOM 666 O O . GLY A 1 83 ? -2.814 9.505 7.830 1.00 90.19 83 GLY A O 1
ATOM 667 N N . GLU A 1 84 ? -4.986 9.892 7.414 1.00 89.94 84 GLU A N 1
ATOM 668 C CA . GLU A 1 84 ? -5.541 9.256 8.617 1.00 89.94 84 GLU A CA 1
ATOM 669 C C . GLU A 1 84 ? -5.706 7.726 8.513 1.00 89.94 84 GLU A C 1
ATOM 671 O O . GLU A 1 84 ? -6.198 7.090 9.444 1.00 89.94 84 GLU A O 1
ATOM 676 N N . CYS A 1 85 ? -5.322 7.091 7.395 1.00 91.75 85 CYS A N 1
ATOM 677 C CA . CYS A 1 85 ? -5.389 5.631 7.305 1.00 91.75 85 CYS A CA 1
ATOM 678 C C . CYS A 1 85 ? -4.418 4.972 8.304 1.00 91.75 85 CYS A C 1
ATOM 680 O O . CYS A 1 85 ? -3.305 5.447 8.529 1.00 91.75 85 CYS A O 1
ATOM 682 N N . HIS A 1 86 ? -4.814 3.833 8.865 1.00 92.81 86 HIS A N 1
ATOM 683 C CA . HIS A 1 86 ? -4.062 3.128 9.905 1.00 92.81 86 HIS A CA 1
ATOM 684 C C . HIS A 1 86 ? -2.954 2.247 9.316 1.00 92.81 86 HIS A C 1
ATOM 686 O O . HIS A 1 86 ? -1.900 2.064 9.928 1.00 92.81 86 HIS A O 1
ATOM 692 N N . ALA A 1 87 ? -3.182 1.699 8.118 1.00 92.00 87 ALA A N 1
ATOM 693 C CA . ALA A 1 87 ? -2.230 0.819 7.452 1.00 92.00 87 ALA A CA 1
ATOM 694 C C . ALA A 1 87 ? -2.162 1.059 5.941 1.00 92.00 87 ALA A C 1
ATOM 696 O O . ALA A 1 87 ? -3.110 1.544 5.318 1.00 92.00 87 ALA A O 1
ATOM 697 N N . VAL A 1 88 ? -1.022 0.684 5.361 1.00 95.19 88 VAL A N 1
ATOM 698 C CA . VAL A 1 88 ? -0.806 0.639 3.911 1.00 95.19 88 VAL A CA 1
ATOM 699 C C . VAL A 1 88 ? -0.509 -0.805 3.518 1.00 95.19 88 VAL A C 1
ATOM 701 O O . VAL A 1 88 ? 0.412 -1.421 4.057 1.00 95.19 88 VAL A O 1
ATOM 704 N N . ILE A 1 89 ? -1.290 -1.333 2.580 1.00 95.56 89 ILE A N 1
ATOM 705 C CA . ILE A 1 89 ? -1.141 -2.665 1.999 1.00 95.56 89 ILE A CA 1
ATOM 706 C C . ILE A 1 89 ? -0.462 -2.502 0.641 1.00 95.56 89 ILE A C 1
ATOM 708 O O . ILE A 1 89 ? -0.990 -1.832 -0.243 1.00 95.56 89 ILE A O 1
ATOM 712 N N . ALA A 1 90 ? 0.698 -3.128 0.456 1.00 95.12 90 ALA A N 1
ATOM 713 C CA . ALA A 1 90 ? 1.378 -3.174 -0.835 1.00 95.12 90 ALA A CA 1
ATOM 714 C C . ALA A 1 90 ? 1.125 -4.524 -1.512 1.00 95.12 90 ALA A C 1
ATOM 716 O O . ALA A 1 90 ? 1.434 -5.567 -0.936 1.00 95.12 90 ALA A O 1
ATOM 717 N N . VAL A 1 91 ? 0.613 -4.510 -2.744 1.00 94.06 91 VAL A N 1
ATOM 718 C CA . VAL A 1 91 ? 0.430 -5.721 -3.555 1.00 94.06 91 VAL A CA 1
ATOM 719 C C . VAL A 1 91 ? 1.094 -5.523 -4.909 1.00 94.06 91 VAL A C 1
ATOM 721 O O . VAL A 1 91 ? 0.618 -4.764 -5.750 1.00 94.06 91 VAL A O 1
ATOM 724 N N . GLY A 1 92 ? 2.210 -6.215 -5.122 1.00 89.69 92 GLY A N 1
ATOM 725 C CA . GLY A 1 92 ? 3.018 -6.106 -6.332 1.00 89.69 92 GLY A CA 1
ATOM 726 C C . GLY A 1 92 ? 4.475 -6.480 -6.075 1.00 89.69 92 GLY A C 1
ATOM 727 O O . GLY A 1 92 ? 4.799 -7.132 -5.084 1.00 89.69 92 GLY A O 1
ATOM 728 N N . GLY A 1 93 ? 5.357 -6.065 -6.985 1.00 86.69 93 GLY A N 1
ATOM 729 C CA . GLY A 1 93 ? 6.805 -6.229 -6.839 1.00 86.69 93 GLY A CA 1
ATOM 730 C C . GLY A 1 93 ? 7.463 -5.153 -5.964 1.00 86.69 93 GLY A C 1
ATOM 731 O O . GLY A 1 93 ? 6.799 -4.403 -5.248 1.00 86.69 93 GLY A O 1
ATOM 732 N N . GLY A 1 94 ? 8.792 -5.039 -6.074 1.00 84.94 94 GLY A N 1
ATOM 733 C CA . GLY A 1 94 ? 9.599 -4.102 -5.280 1.00 84.94 94 GLY A CA 1
ATOM 734 C C . GLY A 1 94 ? 9.136 -2.644 -5.363 1.00 84.94 94 GLY A C 1
ATOM 735 O O . GLY A 1 94 ? 9.097 -1.971 -4.343 1.00 84.94 94 GLY A O 1
ATOM 736 N N . SER A 1 95 ? 8.685 -2.175 -6.531 1.00 88.81 95 SER A N 1
ATOM 737 C CA . SER A 1 95 ? 8.220 -0.789 -6.697 1.00 88.81 95 SER A CA 1
ATOM 738 C C . SER A 1 95 ? 6.969 -0.467 -5.875 1.00 88.81 95 SER A C 1
ATOM 740 O O . SER A 1 95 ? 6.924 0.584 -5.247 1.00 88.81 95 SER A O 1
ATOM 742 N N . ALA A 1 96 ? 5.984 -1.370 -5.798 1.00 90.00 96 ALA A N 1
ATOM 743 C CA . ALA A 1 96 ? 4.804 -1.163 -4.951 1.00 90.00 96 ALA A CA 1
ATOM 744 C C . ALA A 1 96 ? 5.185 -1.141 -3.462 1.00 90.00 96 ALA A C 1
ATOM 746 O O . ALA A 1 96 ? 4.722 -0.287 -2.707 1.00 90.00 96 ALA A O 1
ATOM 747 N N . ILE A 1 97 ? 6.079 -2.047 -3.056 1.00 87.50 97 ILE A N 1
ATOM 748 C CA . ILE A 1 97 ? 6.576 -2.140 -1.680 1.00 87.50 97 ILE A CA 1
ATOM 749 C C . ILE A 1 97 ? 7.357 -0.878 -1.293 1.00 87.50 97 ILE A C 1
ATOM 751 O O . ILE A 1 97 ? 7.149 -0.332 -0.211 1.00 87.50 97 ILE A O 1
ATOM 755 N N . ASP A 1 98 ? 8.246 -0.397 -2.157 1.00 86.75 98 ASP A N 1
ATOM 756 C CA . ASP A 1 98 ? 9.073 0.774 -1.871 1.00 86.75 98 ASP A CA 1
ATOM 757 C C . ASP A 1 98 ? 8.262 2.074 -1.905 1.00 86.75 98 ASP A C 1
ATOM 759 O O . ASP A 1 98 ? 8.459 2.927 -1.037 1.00 86.75 98 ASP A O 1
ATOM 763 N N . THR A 1 99 ? 7.277 2.189 -2.802 1.00 90.38 99 THR A N 1
ATOM 764 C CA . THR A 1 99 ? 6.283 3.269 -2.743 1.00 90.38 99 THR A CA 1
ATOM 765 C C . THR A 1 99 ? 5.539 3.240 -1.409 1.00 90.38 99 THR A C 1
ATOM 767 O O . THR A 1 99 ? 5.512 4.248 -0.710 1.00 90.38 99 THR A O 1
ATOM 770 N N . ALA A 1 100 ? 5.008 2.089 -0.985 1.00 90.88 100 ALA A N 1
ATOM 771 C CA . ALA A 1 100 ? 4.305 1.979 0.294 1.00 90.88 100 ALA A CA 1
ATOM 772 C C . ALA A 1 100 ? 5.188 2.360 1.496 1.00 90.88 100 ALA A C 1
ATOM 774 O O . ALA A 1 100 ? 4.728 3.061 2.397 1.00 90.88 100 ALA A O 1
ATOM 775 N N . LYS A 1 101 ? 6.472 1.971 1.493 1.00 87.88 101 LYS A N 1
ATOM 776 C CA . LYS A 1 101 ? 7.435 2.390 2.526 1.00 87.88 101 LYS A CA 1
ATOM 777 C C . LYS A 1 101 ? 7.610 3.904 2.576 1.00 87.88 101 LYS A C 1
ATOM 779 O O . LYS A 1 101 ? 7.720 4.450 3.667 1.00 87.88 101 LYS A O 1
ATOM 784 N N . ALA A 1 102 ? 7.652 4.577 1.428 1.00 89.62 102 ALA A N 1
ATOM 785 C CA . ALA A 1 102 ? 7.735 6.033 1.393 1.00 89.62 102 ALA A CA 1
ATOM 786 C C . ALA A 1 102 ? 6.465 6.680 1.972 1.00 89.62 102 ALA A C 1
ATOM 788 O O . ALA A 1 102 ? 6.557 7.639 2.731 1.00 89.62 102 ALA A O 1
ATOM 789 N N . LEU A 1 103 ? 5.288 6.128 1.663 1.00 90.38 103 LEU A N 1
ATOM 790 C CA . LEU A 1 103 ? 3.995 6.673 2.092 1.00 90.38 103 LEU A CA 1
ATOM 791 C C . LEU A 1 103 ? 3.744 6.579 3.601 1.00 90.38 103 LEU A C 1
ATOM 793 O O . LEU A 1 103 ? 3.089 7.455 4.157 1.00 90.38 103 LEU A O 1
ATOM 797 N N . ILE A 1 104 ? 4.251 5.548 4.284 1.00 87.25 104 ILE A N 1
ATOM 798 C CA . ILE A 1 104 ? 4.034 5.402 5.737 1.00 87.25 104 ILE A CA 1
ATOM 799 C C . ILE A 1 104 ? 4.849 6.385 6.585 1.00 87.25 104 ILE A C 1
ATOM 801 O O . ILE A 1 104 ? 4.590 6.523 7.781 1.00 87.25 104 ILE A O 1
ATOM 805 N N . VAL A 1 105 ? 5.845 7.047 5.996 1.00 85.88 105 VAL A N 1
ATOM 806 C CA . VAL A 1 105 ? 6.681 8.012 6.704 1.00 85.88 105 VAL A CA 1
ATOM 807 C C . VAL A 1 105 ? 5.944 9.342 6.753 1.00 85.88 105 VAL A C 1
ATOM 809 O O . VAL A 1 105 ? 5.844 10.021 5.740 1.00 85.88 105 VAL A O 1
ATOM 812 N N . GLY A 1 106 ? 5.423 9.710 7.925 1.00 82.81 106 GLY A N 1
ATOM 813 C CA . GLY A 1 106 ? 4.794 11.009 8.139 1.00 82.81 106 GLY A CA 1
ATOM 814 C C . GLY A 1 106 ? 5.818 12.114 8.364 1.00 82.81 106 GLY A C 1
ATOM 815 O O . GLY A 1 106 ? 6.715 11.990 9.199 1.00 82.81 106 GLY A O 1
ATOM 816 N N . THR A 1 107 ? 5.644 13.211 7.637 1.00 82.94 107 THR A N 1
ATOM 817 C CA . THR A 1 107 ? 6.391 14.471 7.781 1.00 82.94 107 THR A CA 1
ATOM 818 C C . THR A 1 107 ? 5.489 15.542 8.384 1.00 82.94 107 THR A C 1
ATOM 820 O O . THR A 1 107 ? 4.290 15.524 8.105 1.00 82.94 107 THR A O 1
ATOM 823 N N . GLU A 1 108 ? 6.034 16.506 9.129 1.00 81.94 108 GLU A N 1
ATOM 824 C CA . GLU A 1 108 ? 5.229 17.550 9.792 1.00 81.94 108 G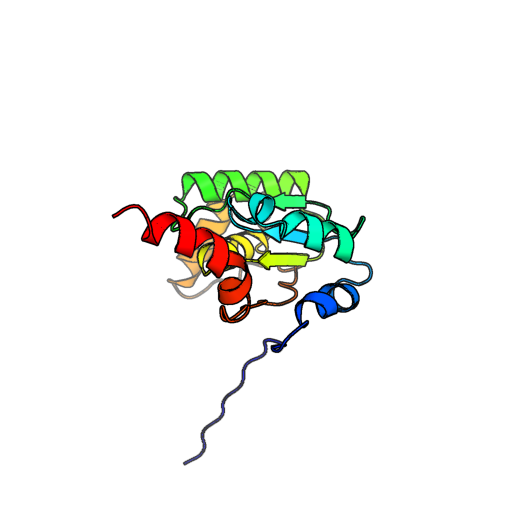LU A CA 1
ATOM 825 C C . GLU A 1 108 ? 4.370 18.332 8.793 1.00 81.94 108 GLU A C 1
ATOM 827 O O . GLU A 1 108 ? 3.205 18.630 9.048 1.00 81.94 108 GLU A O 1
ATOM 832 N N . SER A 1 109 ? 4.939 18.622 7.623 1.00 85.12 109 SER A N 1
ATOM 833 C CA . SER A 1 109 ? 4.288 19.411 6.578 1.00 85.12 109 SER A CA 1
ATOM 834 C C . SER A 1 109 ? 3.574 18.578 5.508 1.00 85.12 109 SER A C 1
ATOM 836 O O . SER A 1 109 ? 3.028 19.138 4.557 1.00 85.12 109 SER A O 1
ATOM 838 N N . SER A 1 110 ? 3.591 17.243 5.618 1.00 87.50 110 SER A N 1
ATOM 839 C CA . SER A 1 110 ? 3.146 16.331 4.545 1.00 87.50 110 SER A CA 1
ATOM 840 C C . SER A 1 110 ? 3.812 16.609 3.180 1.00 87.50 110 SER A C 1
ATOM 842 O O . SER A 1 110 ? 3.228 16.363 2.124 1.00 87.50 110 SER A O 1
ATOM 844 N N . ARG A 1 111 ? 5.048 17.135 3.176 1.00 88.75 111 ARG A N 1
ATOM 845 C CA . ARG A 1 111 ? 5.818 17.460 1.964 1.00 88.75 111 ARG A CA 1
ATOM 846 C C . ARG A 1 111 ? 6.883 16.409 1.681 1.00 88.75 111 ARG A C 1
ATOM 848 O O . ARG A 1 111 ? 7.660 16.033 2.555 1.00 88.75 111 ARG A O 1
ATOM 855 N N . PHE A 1 112 ? 7.008 16.023 0.415 1.00 86.69 112 PHE A N 1
ATOM 856 C CA . PHE A 1 112 ? 7.988 15.016 0.008 1.00 86.69 112 PHE A CA 1
ATOM 857 C C . PHE A 1 112 ? 9.454 15.474 0.155 1.00 86.69 112 PHE A C 1
ATOM 859 O O . PHE A 1 112 ? 10.341 14.656 0.383 1.00 86.69 112 PHE A O 1
ATOM 866 N N . ASP A 1 113 ? 9.743 16.778 0.069 1.00 86.00 113 ASP A N 1
ATOM 867 C CA . ASP A 1 113 ? 11.110 17.288 0.287 1.00 86.00 113 ASP A CA 1
ATOM 868 C C . ASP A 1 113 ? 11.604 17.049 1.715 1.00 86.00 113 ASP A C 1
ATOM 870 O O . ASP A 1 113 ? 12.786 16.779 1.932 1.00 86.00 113 ASP A O 1
ATOM 874 N N . GLU A 1 114 ? 10.694 17.096 2.689 1.00 83.94 114 GLU A N 1
ATOM 875 C CA . GLU A 1 114 ? 11.004 16.791 4.081 1.00 83.94 114 GLU A CA 1
ATOM 876 C C . GLU A 1 114 ? 11.374 15.306 4.220 1.00 83.94 114 GLU A C 1
ATOM 878 O O . GLU A 1 114 ? 12.409 14.983 4.807 1.00 83.94 114 GLU A O 1
ATOM 883 N N . LEU A 1 115 ? 10.628 14.414 3.559 1.00 82.62 115 LEU A N 1
ATOM 884 C CA . LEU A 1 115 ? 10.951 12.987 3.474 1.00 82.62 115 LEU A CA 1
ATOM 885 C C . LEU A 1 115 ? 12.338 12.748 2.848 1.00 82.62 115 LEU A C 1
ATOM 887 O O . LEU A 1 115 ? 13.152 11.998 3.395 1.00 82.62 115 LEU A O 1
ATOM 891 N N . LEU A 1 116 ? 12.648 13.418 1.733 1.00 82.38 116 LEU A N 1
ATOM 892 C CA . LEU A 1 116 ? 13.973 13.336 1.110 1.00 82.38 116 LEU A CA 1
ATOM 893 C C . LEU A 1 116 ? 15.073 13.814 2.061 1.00 82.38 116 LEU A C 1
ATOM 895 O O . LEU A 1 116 ? 16.118 13.166 2.155 1.00 82.38 116 LEU A O 1
ATOM 899 N N . SER A 1 117 ? 14.842 14.896 2.804 1.00 76.19 117 SER A N 1
ATOM 900 C CA . SER A 1 117 ? 15.824 15.414 3.758 1.00 76.19 117 SER A CA 1
ATOM 901 C C . SER A 1 117 ? 16.144 14.400 4.866 1.00 76.19 117 SER A C 1
ATOM 903 O O . SER A 1 117 ? 17.314 14.200 5.193 1.00 76.19 117 SER A O 1
ATOM 905 N N . LEU A 1 118 ? 15.146 13.658 5.361 1.00 72.25 118 LEU A N 1
ATOM 906 C CA . LEU A 1 118 ? 15.333 12.590 6.354 1.00 72.25 118 LEU A CA 1
ATOM 907 C C . LEU A 1 118 ? 16.165 11.421 5.801 1.00 72.25 118 LEU A C 1
ATOM 909 O O . LEU A 1 118 ? 17.008 10.850 6.505 1.00 72.25 118 LEU A O 1
ATOM 913 N N . SER A 1 119 ? 15.975 11.087 4.521 1.00 61.81 119 SER A N 1
ATOM 914 C CA . SER A 1 119 ? 16.731 10.021 3.851 1.00 61.81 119 SER A CA 1
ATOM 915 C C . SER A 1 119 ? 18.208 10.383 3.631 1.00 61.81 119 SER A C 1
ATOM 917 O O . SER A 1 119 ? 19.080 9.514 3.699 1.00 61.81 119 SER A O 1
ATOM 919 N N . GLN A 1 120 ? 18.507 11.672 3.427 1.00 58.38 120 GLN A N 1
ATOM 920 C CA . GLN A 1 120 ? 19.872 12.181 3.274 1.00 58.38 120 GLN A CA 1
ATOM 921 C C . GLN A 1 120 ? 20.584 12.321 4.623 1.00 58.38 120 GLN A C 1
ATOM 923 O O . GLN A 1 120 ? 21.744 11.931 4.734 1.00 58.38 120 GLN A O 1
ATOM 928 N N . VAL A 1 121 ? 19.882 12.783 5.665 1.00 51.59 121 VAL A N 1
ATOM 929 C CA . VAL A 1 121 ? 20.424 12.887 7.032 1.00 51.59 121 VAL A CA 1
ATOM 930 C C . VAL A 1 121 ? 20.788 11.513 7.595 1.00 51.59 121 VAL A C 1
ATOM 932 O O . VAL A 1 121 ? 21.801 11.375 8.266 1.00 51.59 121 VAL A O 1
ATOM 935 N N . SER A 1 122 ? 20.059 10.452 7.243 1.00 45.47 122 SER A N 1
ATOM 936 C CA . SER A 1 122 ? 20.401 9.083 7.668 1.00 45.47 122 SER A CA 1
ATOM 937 C C . SER A 1 122 ? 21.748 8.572 7.115 1.00 45.47 122 SER A C 1
ATOM 939 O O . SER A 1 122 ? 22.256 7.556 7.587 1.00 45.47 122 SER A O 1
ATOM 941 N N . ARG A 1 123 ? 22.353 9.265 6.134 1.00 45.22 123 ARG A N 1
ATOM 942 C CA . ARG A 1 123 ? 23.712 8.984 5.629 1.00 45.22 123 ARG A CA 1
ATOM 943 C C . ARG A 1 123 ? 24.814 9.772 6.346 1.00 45.22 123 ARG A C 1
ATOM 945 O O . ARG A 1 123 ? 25.984 9.426 6.196 1.00 45.22 123 ARG A O 1
ATOM 952 N N . SER A 1 124 ? 24.466 10.786 7.133 1.00 41.97 124 SER A N 1
ATOM 953 C CA . SER A 1 124 ? 25.388 11.596 7.931 1.00 41.97 124 SER A CA 1
ATOM 954 C C . SER A 1 124 ? 24.956 11.533 9.395 1.00 41.97 124 SER A C 1
ATOM 956 O O . SER A 1 124 ? 23.995 12.188 9.782 1.00 41.97 124 SER A O 1
ATOM 958 N N . ASN A 1 125 ? 25.637 10.698 10.183 1.00 44.03 125 ASN A N 1
ATOM 959 C CA . ASN A 1 125 ? 25.387 10.478 11.610 1.00 44.03 125 ASN A CA 1
ATOM 960 C C . ASN A 1 125 ? 24.940 11.745 12.370 1.00 44.03 125 ASN A C 1
ATOM 962 O O . ASN A 1 125 ? 25.579 12.786 12.249 1.00 44.03 125 ASN A O 1
ATOM 966 N N . ASP A 1 126 ? 23.951 11.547 13.250 1.00 41.78 126 ASP A N 1
ATOM 967 C CA . ASP A 1 126 ? 23.584 12.399 14.393 1.00 41.78 126 ASP A CA 1
ATOM 968 C C . ASP A 1 126 ? 22.456 13.434 14.183 1.00 41.78 126 ASP A C 1
ATOM 970 O O . ASP A 1 126 ? 22.689 14.634 14.117 1.00 41.78 126 ASP A O 1
ATOM 974 N N . GLN A 1 127 ? 21.199 12.960 14.117 1.00 36.78 127 GLN A N 1
ATOM 975 C CA . GLN A 1 127 ? 20.021 13.627 14.710 1.00 36.78 127 GLN A CA 1
ATOM 976 C C . GLN A 1 127 ? 18.767 12.745 14.564 1.00 36.78 127 GLN A C 1
ATOM 978 O O . GLN A 1 127 ? 18.220 12.580 13.474 1.00 36.78 127 GLN A O 1
ATOM 983 N N . ARG A 1 128 ? 18.261 12.191 15.677 1.00 38.88 128 ARG A N 1
ATOM 984 C CA . ARG A 1 128 ? 16.915 11.593 15.724 1.00 38.88 128 ARG A CA 1
ATOM 985 C C . ARG A 1 128 ? 15.877 12.716 15.688 1.00 38.88 128 ARG A C 1
ATOM 987 O O . ARG A 1 128 ? 15.467 13.206 16.736 1.00 38.88 128 ARG A O 1
ATOM 994 N N . ARG A 1 129 ? 15.456 13.134 14.493 1.00 44.69 129 ARG A N 1
ATOM 995 C CA . ARG A 1 129 ? 14.190 13.866 14.343 1.00 44.69 129 ARG A CA 1
ATOM 996 C C . ARG A 1 129 ? 13.043 12.883 14.564 1.00 44.69 129 ARG A C 1
ATOM 998 O O . ARG A 1 129 ? 13.105 11.751 14.086 1.00 44.69 129 ARG A O 1
ATOM 1005 N N . SER A 1 130 ? 12.041 13.292 15.338 1.00 39.81 130 SER A N 1
ATOM 1006 C CA . SER A 1 130 ? 10.836 12.494 15.558 1.00 39.81 130 SER A CA 1
ATOM 1007 C C . SER A 1 130 ? 10.091 12.380 14.234 1.00 39.81 130 SER A C 1
ATOM 1009 O O . SER A 1 130 ? 9.578 13.370 13.730 1.00 39.81 130 SER A O 1
ATOM 1011 N N . VAL A 1 131 ? 10.073 11.185 13.654 1.00 45.25 131 VAL A N 1
ATOM 1012 C CA . VAL A 1 131 ? 9.251 10.868 12.487 1.00 45.25 131 VAL A CA 1
ATOM 1013 C C . VAL A 1 131 ? 7.975 10.225 13.010 1.00 45.25 131 VAL A C 1
ATOM 1015 O O . VAL A 1 131 ? 8.051 9.261 13.776 1.00 45.25 131 VAL A O 1
ATOM 1018 N N . ASN A 1 132 ? 6.812 10.737 12.610 1.00 42.19 132 ASN A N 1
ATOM 1019 C CA . ASN A 1 132 ? 5.539 10.097 12.934 1.00 42.19 132 ASN A CA 1
ATOM 1020 C C . ASN A 1 132 ? 5.400 8.816 12.100 1.00 42.19 132 ASN A C 1
ATOM 1022 O O . ASN A 1 132 ? 4.967 8.839 10.950 1.00 42.19 132 ASN A O 1
ATOM 1026 N N . LEU A 1 133 ? 5.787 7.688 12.695 1.00 50.38 133 LEU A N 1
ATOM 1027 C CA . LEU A 1 133 ? 5.583 6.334 12.176 1.00 50.38 133 LEU A CA 1
ATOM 1028 C C . LEU A 1 133 ? 4.324 5.735 12.817 1.00 50.38 133 LEU A C 1
ATOM 1030 O O . LEU A 1 133 ? 4.386 4.720 13.503 1.00 50.38 133 LEU A O 1
ATOM 1034 N N . ASN A 1 134 ? 3.177 6.391 12.634 1.00 46.56 134 ASN A N 1
ATOM 1035 C CA . ASN A 1 134 ? 1.908 5.905 13.191 1.00 46.56 134 ASN A CA 1
ATOM 1036 C C . ASN A 1 134 ? 1.220 4.870 12.286 1.00 46.56 134 ASN A C 1
ATOM 1038 O O . ASN A 1 134 ? 0.220 4.284 12.690 1.00 46.56 134 ASN A O 1
ATOM 1042 N N . LYS A 1 135 ? 1.746 4.632 11.074 1.00 50.97 135 LYS A N 1
ATOM 1043 C CA . LYS A 1 135 ? 1.193 3.668 10.116 1.00 50.97 135 LYS A CA 1
ATOM 1044 C C . LYS A 1 135 ? 2.000 2.380 10.116 1.00 50.97 135 LYS A C 1
ATOM 1046 O O . LYS A 1 135 ? 3.218 2.394 9.931 1.00 50.97 135 LYS A O 1
ATOM 1051 N N . GLN A 1 136 ? 1.312 1.256 10.276 1.00 52.00 136 GLN A N 1
ATOM 1052 C CA . GLN A 1 136 ? 1.923 -0.061 10.142 1.00 52.00 136 GLN A CA 1
ATOM 1053 C C . GLN A 1 136 ? 1.890 -0.495 8.671 1.00 52.00 136 GLN A C 1
ATOM 1055 O O . GLN A 1 136 ? 0.864 -0.380 7.998 1.00 52.00 136 GLN A O 1
ATOM 1060 N N . ILE A 1 137 ? 2.996 -1.054 8.170 1.00 51.78 137 ILE A N 1
ATOM 1061 C CA . ILE A 1 137 ? 2.934 -1.907 6.976 1.00 51.78 137 ILE A CA 1
ATOM 1062 C C . ILE A 1 137 ? 2.367 -3.233 7.464 1.00 51.78 137 ILE A C 1
ATOM 1064 O O . ILE A 1 137 ? 3.097 -4.087 7.975 1.00 51.78 137 ILE A O 1
ATOM 1068 N N . SER A 1 138 ? 1.045 -3.370 7.396 1.00 43.56 138 SER A N 1
ATOM 1069 C CA . SER A 1 138 ? 0.400 -4.641 7.695 1.00 43.56 138 SER A CA 1
ATOM 1070 C C . SER A 1 138 ? 0.709 -5.556 6.518 1.00 43.56 138 SER A C 1
ATOM 1072 O O . SER A 1 138 ? 0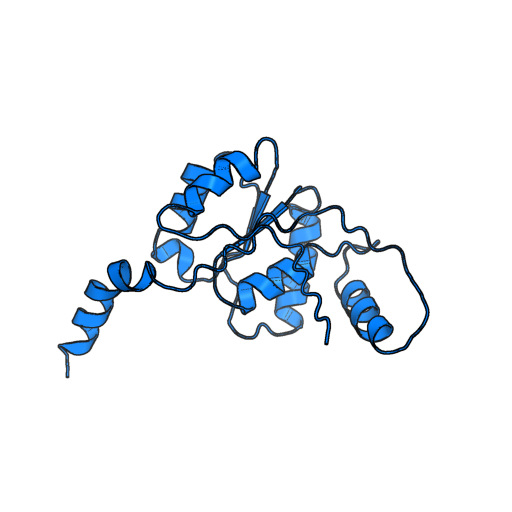.163 -5.395 5.431 1.00 43.56 138 SER A O 1
ATOM 1074 N N . SER A 1 139 ? 1.667 -6.456 6.730 1.00 37.81 139 SER A N 1
ATOM 1075 C CA . SER A 1 139 ? 2.189 -7.440 5.783 1.00 37.81 139 SER A CA 1
ATOM 1076 C C . SER A 1 139 ? 2.918 -6.864 4.558 1.00 37.81 139 SER A C 1
ATOM 1078 O O . SER A 1 139 ? 2.342 -6.323 3.619 1.00 37.81 139 SER A O 1
ATOM 1080 N N . SER A 1 140 ? 4.227 -7.116 4.488 1.00 36.31 140 SER A N 1
ATOM 1081 C CA . SER A 1 140 ? 4.790 -7.466 3.186 1.00 36.31 140 SER A CA 1
ATOM 1082 C C . SER A 1 140 ? 4.140 -8.793 2.8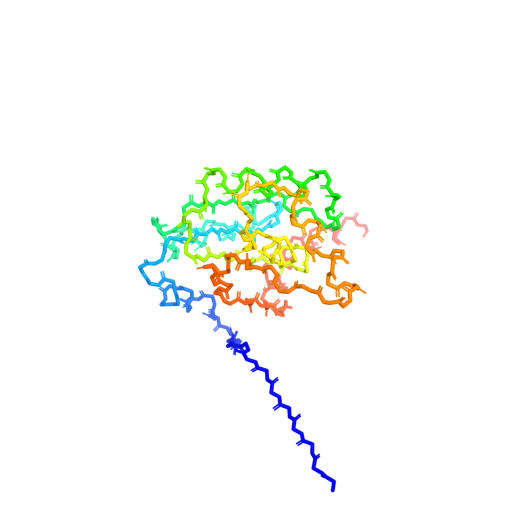05 1.00 36.31 140 SER A C 1
ATOM 1084 O O . SER A 1 140 ? 4.677 -9.850 3.133 1.00 36.31 140 SER A O 1
ATOM 1086 N N . VAL A 1 141 ? 2.976 -8.768 2.147 1.00 38.22 141 VAL A N 1
ATOM 1087 C CA . VAL A 1 141 ? 2.574 -9.910 1.323 1.00 38.22 141 VAL A CA 1
ATOM 1088 C C . VAL A 1 141 ? 3.558 -9.921 0.160 1.00 38.22 141 VAL A C 1
ATOM 1090 O O . VAL A 1 141 ? 3.278 -9.472 -0.946 1.00 38.22 141 VAL A O 1
ATOM 1093 N N . SER A 1 142 ? 4.771 -10.396 0.435 1.00 34.09 142 SER A N 1
ATOM 1094 C CA . SER A 1 142 ? 5.674 -10.847 -0.600 1.00 34.09 142 SER A CA 1
ATOM 1095 C C . SER A 1 142 ? 5.047 -12.133 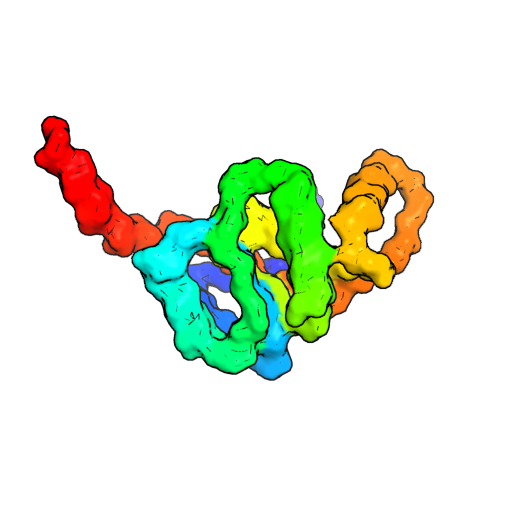-1.119 1.00 34.09 142 SER A C 1
ATOM 1097 O O . SER A 1 142 ? 5.357 -13.233 -0.662 1.00 34.09 142 SER A O 1
ATOM 1099 N N . MET A 1 143 ? 4.069 -11.993 -2.017 1.00 32.31 143 MET A N 1
ATOM 1100 C CA . MET A 1 143 ? 3.681 -13.087 -2.890 1.00 32.31 143 MET A CA 1
ATOM 1101 C C . MET A 1 143 ? 4.927 -13.404 -3.708 1.00 32.31 143 MET A C 1
ATOM 1103 O O . MET A 1 143 ? 5.194 -12.786 -4.738 1.00 32.31 143 MET A O 1
ATOM 1107 N N . MET A 1 144 ? 5.715 -14.373 -3.242 1.00 25.88 144 MET A N 1
ATOM 1108 C CA . MET A 1 144 ? 6.576 -15.100 -4.153 1.00 25.88 144 MET A CA 1
ATOM 1109 C C . MET A 1 144 ? 5.631 -15.741 -5.163 1.00 25.88 144 MET A C 1
ATOM 1111 O O . MET A 1 144 ? 4.781 -16.561 -4.825 1.00 25.88 144 MET A O 1
ATOM 1115 N N . CYS A 1 145 ? 5.724 -15.212 -6.373 1.00 29.16 145 CYS A N 1
ATOM 1116 C CA . CYS A 1 145 ? 4.904 -15.443 -7.544 1.00 29.16 145 CYS A CA 1
ATOM 1117 C C . CYS A 1 145 ? 4.800 -16.950 -7.866 1.00 29.16 145 CYS A C 1
ATOM 1119 O O . CYS A 1 145 ? 5.559 -17.466 -8.676 1.00 29.16 145 CYS A O 1
ATOM 1121 N N . GLY A 1 146 ? 3.914 -17.677 -7.180 1.00 27.34 146 GLY A N 1
ATOM 1122 C CA . GLY A 1 146 ? 3.533 -19.058 -7.506 1.00 27.34 146 GLY A CA 1
ATOM 1123 C C . GLY A 1 146 ? 2.107 -19.157 -8.055 1.00 27.34 146 GLY A C 1
ATOM 1124 O O . GLY A 1 146 ? 1.814 -20.024 -8.873 1.00 27.34 146 GLY A O 1
ATOM 1125 N N . GLU A 1 147 ? 1.227 -18.230 -7.661 1.00 35.69 147 GLU A N 1
ATOM 1126 C CA . GLU A 1 147 ? -0.181 -18.223 -8.082 1.00 35.69 147 GLU A CA 1
ATOM 1127 C C . GLU A 1 147 ? -0.402 -17.478 -9.412 1.00 35.69 147 GLU A C 1
ATOM 1129 O O . GLU A 1 147 ? -1.234 -17.907 -10.208 1.00 35.69 147 GLU A O 1
ATOM 1134 N N . TYR A 1 148 ? 0.381 -16.438 -9.738 1.00 32.50 148 TYR A N 1
ATOM 1135 C CA . TYR A 1 148 ? 0.245 -15.697 -11.010 1.00 32.50 148 TYR A CA 1
ATOM 1136 C C . TYR A 1 148 ? 0.456 -16.569 -12.252 1.00 32.50 148 TYR A C 1
ATOM 1138 O O . TYR A 1 148 ? -0.136 -16.310 -13.300 1.00 32.50 148 TYR A O 1
ATOM 1146 N N . THR A 1 149 ? 1.262 -17.625 -12.143 1.00 33.84 149 THR A N 1
ATOM 1147 C CA . THR A 1 149 ? 1.517 -18.555 -13.245 1.00 33.84 149 THR A CA 1
ATOM 1148 C C . THR A 1 149 ? 0.244 -19.244 -13.730 1.00 33.84 149 THR A C 1
ATOM 1150 O O . THR A 1 149 ? 0.111 -19.454 -14.929 1.00 33.84 149 THR A O 1
ATOM 1153 N N . GLN A 1 150 ? -0.728 -19.527 -12.856 1.00 39.88 150 GLN A N 1
ATOM 1154 C CA . GLN A 1 150 ? -1.955 -20.234 -13.245 1.00 39.88 150 GLN A CA 1
ATOM 1155 C C . GLN A 1 150 ? -3.012 -19.316 -13.885 1.00 39.88 150 GLN A C 1
ATOM 1157 O O . GLN A 1 150 ? -3.787 -19.774 -14.720 1.00 39.88 150 GLN A O 1
ATOM 1162 N N . TRP A 1 151 ? -2.995 -18.018 -13.562 1.00 32.22 151 TRP A N 1
ATOM 1163 C CA . TRP A 1 151 ? -3.922 -17.016 -14.109 1.00 32.22 151 TRP A CA 1
ATOM 1164 C C . TRP A 1 151 ? -3.429 -16.378 -15.419 1.00 32.22 151 TRP A C 1
ATOM 1166 O O . TRP A 1 151 ? -4.239 -16.026 -16.271 1.00 32.22 151 TRP A O 1
ATOM 1176 N N . LEU A 1 152 ? -2.109 -16.273 -15.623 1.00 32.59 152 LEU A N 1
ATOM 1177 C CA . LEU A 1 152 ? -1.504 -15.734 -16.853 1.00 32.59 152 LEU A CA 1
ATOM 1178 C C . LEU A 1 152 ? -1.234 -16.795 -17.935 1.00 32.59 152 LEU A C 1
ATOM 1180 O O . LEU A 1 152 ? -0.986 -16.437 -19.087 1.00 32.59 152 LEU A O 1
ATOM 1184 N N . LEU A 1 153 ? -1.303 -18.089 -17.604 1.00 36.00 153 LEU A N 1
ATOM 1185 C CA . LEU A 1 153 ? -1.089 -19.194 -18.551 1.00 36.00 153 LEU A CA 1
ATOM 1186 C C . LEU A 1 153 ? -1.985 -19.118 -19.811 1.00 36.00 153 LEU A C 1
ATOM 1188 O O . LEU A 1 153 ? -1.444 -19.259 -20.910 1.00 36.00 153 LEU A O 1
ATOM 1192 N N . PRO A 1 154 ? -3.299 -18.816 -19.720 1.00 31.62 154 PRO A N 1
ATOM 1193 C CA . PRO A 1 154 ? -4.148 -18.682 -20.911 1.00 31.62 154 PRO A CA 1
ATOM 1194 C C . PRO A 1 154 ? -3.795 -17.452 -21.770 1.00 31.62 154 PRO A C 1
ATOM 1196 O O . PRO A 1 154 ? -3.841 -17.503 -23.002 1.00 31.62 154 PRO A O 1
ATOM 1199 N N . ALA A 1 155 ? -3.393 -16.347 -21.131 1.00 34.31 155 ALA A N 1
ATOM 1200 C CA . ALA A 1 155 ? -3.030 -15.104 -21.812 1.00 34.31 155 ALA A CA 1
ATOM 1201 C C . ALA A 1 155 ? -1.671 -15.211 -22.535 1.00 34.31 155 ALA A C 1
ATOM 1203 O O . ALA A 1 155 ? -1.522 -14.716 -23.651 1.00 34.31 155 ALA A O 1
ATOM 1204 N N . PHE A 1 156 ? -0.700 -15.926 -21.956 1.00 27.75 156 PHE A N 1
ATOM 1205 C CA . PHE A 1 156 ? 0.605 -16.170 -22.583 1.00 27.75 156 PHE A CA 1
ATOM 1206 C C . PHE A 1 156 ? 0.557 -17.212 -23.710 1.00 27.75 156 PHE A C 1
ATOM 1208 O O . PHE A 1 156 ? 1.270 -17.062 -24.703 1.00 27.75 156 PHE A O 1
ATOM 1215 N N . GLN A 1 157 ? -0.303 -18.233 -23.617 1.00 32.53 157 GLN A N 1
ATOM 1216 C CA . GLN A 1 157 ? -0.471 -19.217 -24.698 1.00 32.53 157 GLN A CA 1
ATOM 1217 C C . GLN A 1 157 ? -1.059 -18.600 -25.978 1.00 32.53 157 GLN A C 1
ATOM 1219 O O . GLN A 1 157 ? -0.708 -19.024 -27.076 1.00 32.53 157 GLN A O 1
ATOM 1224 N N . THR A 1 158 ? -1.869 -17.545 -25.851 1.00 29.69 158 THR A N 1
ATOM 1225 C CA . THR A 1 158 ? -2.452 -16.829 -27.000 1.00 29.69 158 THR A CA 1
ATOM 1226 C C . THR A 1 158 ? -1.405 -16.004 -27.767 1.00 29.69 158 THR A C 1
ATOM 1228 O O . THR A 1 158 ? -1.452 -15.911 -28.992 1.00 29.69 158 THR A O 1
ATOM 1231 N N . VAL A 1 159 ? -0.396 -15.460 -27.079 1.00 32.69 159 VAL A N 1
ATOM 1232 C CA . VAL A 1 159 ? 0.706 -14.711 -27.716 1.00 32.69 159 VAL A CA 1
ATOM 1233 C C . VAL A 1 159 ? 1.761 -15.649 -28.323 1.00 32.69 159 VAL A C 1
ATOM 1235 O O . VAL A 1 159 ? 2.404 -15.299 -29.312 1.00 32.69 159 VAL A O 1
ATOM 1238 N N . ALA A 1 160 ? 1.908 -16.866 -27.793 1.00 27.88 160 ALA A N 1
ATOM 1239 C CA . ALA A 1 160 ? 2.876 -17.848 -28.284 1.00 27.88 160 ALA A CA 1
ATOM 1240 C C . ALA A 1 160 ? 2.428 -18.627 -29.540 1.00 27.88 160 ALA A C 1
ATOM 1242 O O . ALA A 1 160 ? 3.279 -19.235 -30.180 1.00 27.88 160 ALA A O 1
ATOM 1243 N N . SER A 1 161 ? 1.143 -18.606 -29.929 1.00 33.25 161 SER A N 1
ATOM 1244 C CA . SER A 1 161 ? 0.648 -19.317 -31.130 1.00 33.25 161 SER A CA 1
ATOM 1245 C C . SER A 1 161 ? 0.509 -18.445 -32.389 1.00 33.25 161 SER A C 1
ATOM 1247 O O . SER A 1 161 ? -0.046 -18.906 -33.386 1.00 33.25 161 SER A O 1
ATOM 1249 N N . THR A 1 162 ? 0.993 -17.196 -32.362 1.00 38.06 162 THR A N 1
ATOM 1250 C CA . THR A 1 162 ? 0.980 -16.291 -33.533 1.00 38.06 162 THR A CA 1
ATOM 1251 C C . THR A 1 162 ? 2.391 -15.976 -34.053 1.00 38.06 162 THR A C 1
ATOM 1253 O O . THR A 1 162 ? 2.636 -14.914 -34.628 1.00 38.06 162 THR A O 1
ATOM 1256 N N . ARG A 1 163 ? 3.338 -16.901 -33.869 1.00 37.25 163 ARG A N 1
ATOM 1257 C CA . ARG A 1 163 ? 4.601 -16.941 -34.616 1.00 37.25 163 ARG A CA 1
ATOM 1258 C C . ARG A 1 163 ? 4.912 -18.357 -35.061 1.00 37.25 163 ARG A C 1
ATOM 1260 O O . ARG A 1 163 ? 4.728 -19.269 -34.230 1.00 37.25 163 ARG A O 1
#

InterPro domains:
  IPR001670 Alcohol dehydrogenase, iron-type/glycerol dehydrogenase GldA [PF00465] (8-116)
  IPR039697 Iron-type alcohol dehydrogenase-like [PTHR11496] (5-114)

Organism: Pseudomonas fluorescens (NCBI:txid294)

Sequence (163 aa):
MIARFHNPVDTRFGWGSLQELASLTEHQAVALVTFPEARALGLVDRLQDLLGDRLVYVIEDVQPNPDVAHLRGTYERFWQEAGECHAVIAVGGGSAIDTAKALIVGTESSRFDELLSLSQVSRSNDQRRSVNLNKQISSSVSMMCGEYTQWLLPAFQTVASTR

Foldseek 3Di:
DDDDDDDPDDDDDDPPSLLCVLVLQVVFQEEEFEEQCCVVLCNVVVVCVSCPPSHQYYHHHQDDPDDPVVLQVVQLVCCVRPVPTQEYEFDDDPRSVVSRVLNLWDDPVSGVVRSVVVVVVVVPDDDPDDIPNRHDHSDPPPPPPPPVCVSCVVVVVVVVPPD

pLDDT: mean 75.97, std 23.79, range [25.88, 97.88]

Radius of gyration: 18.04 Å; chains: 1; bounding box: 46×40×53 Å